Protein AF-A0A6B3CRS4-F1 (afdb_monomer)

Structure (mmCIF, N/CA/C/O backbone):
data_AF-A0A6B3CRS4-F1
#
_entry.id   AF-A0A6B3CRS4-F1
#
loop_
_atom_site.group_PDB
_atom_site.id
_atom_site.type_symbol
_atom_site.label_atom_id
_atom_site.label_alt_id
_atom_site.label_comp_id
_atom_site.label_asym_id
_atom_site.label_entity_id
_atom_site.label_seq_id
_atom_site.pdbx_PDB_ins_code
_atom_site.Cartn_x
_atom_site.Cartn_y
_atom_site.Cartn_z
_atom_site.occupancy
_atom_site.B_iso_or_equiv
_atom_site.auth_seq_id
_atom_site.auth_comp_id
_atom_site.auth_asym_id
_atom_site.auth_atom_id
_atom_site.pdbx_PDB_model_num
ATOM 1 N N . THR A 1 1 ? 1.191 -0.976 -19.329 1.00 86.06 1 THR A N 1
ATOM 2 C CA . THR A 1 1 ? 1.708 -1.167 -20.705 1.00 86.06 1 THR A CA 1
ATOM 3 C C . THR A 1 1 ? 3.138 -0.675 -20.827 1.00 86.06 1 THR A C 1
ATOM 5 O O . THR A 1 1 ? 3.954 -1.439 -21.311 1.00 86.06 1 THR A O 1
ATOM 8 N N . THR A 1 2 ? 3.479 0.503 -20.293 1.00 91.94 2 THR A N 1
ATOM 9 C CA . THR A 1 2 ? 4.850 1.059 -20.293 1.00 91.94 2 THR A CA 1
ATOM 10 C C . THR A 1 2 ? 5.900 0.139 -19.665 1.00 91.94 2 THR A C 1
ATOM 12 O O . THR A 1 2 ? 6.909 -0.125 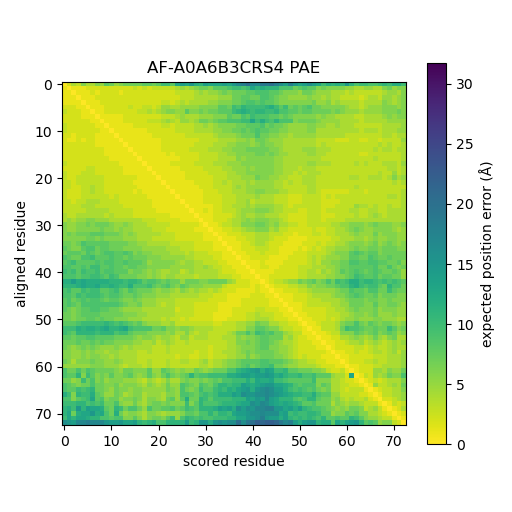-20.295 1.00 91.94 2 THR A O 1
ATOM 15 N N . LEU A 1 3 ? 5.627 -0.478 -18.505 1.00 91.81 3 LEU A N 1
ATOM 16 C CA . LEU A 1 3 ? 6.535 -1.474 -17.897 1.00 91.81 3 LEU A CA 1
ATOM 17 C C . LEU A 1 3 ? 6.887 -2.659 -18.817 1.00 91.81 3 LEU A C 1
ATOM 19 O O . LEU A 1 3 ? 7.870 -3.348 -18.579 1.00 91.81 3 LEU A O 1
ATOM 23 N N . ARG A 1 4 ? 6.070 -2.931 -19.840 1.00 95.31 4 ARG A N 1
ATOM 24 C CA . ARG A 1 4 ? 6.285 -4.023 -20.799 1.00 95.31 4 ARG A CA 1
ATOM 25 C C . ARG A 1 4 ? 6.954 -3.552 -22.097 1.00 95.31 4 ARG A C 1
ATOM 27 O O . ARG A 1 4 ? 7.332 -4.401 -22.895 1.00 95.31 4 ARG A O 1
ATOM 34 N N . ASP A 1 5 ? 7.064 -2.244 -22.338 1.00 97.06 5 ASP A N 1
ATOM 35 C CA . ASP A 1 5 ? 7.706 -1.696 -23.539 1.00 97.06 5 ASP A CA 1
ATOM 36 C C . ASP A 1 5 ? 9.231 -1.799 -23.396 1.00 97.06 5 ASP A C 1
ATOM 38 O O . ASP A 1 5 ? 9.811 -1.231 -22.469 1.00 97.06 5 ASP A O 1
ATOM 42 N N . GLN A 1 6 ? 9.873 -2.496 -24.338 1.00 95.38 6 GLN A N 1
ATOM 43 C CA . GLN A 1 6 ? 11.327 -2.673 -24.429 1.00 95.38 6 GLN A CA 1
ATOM 44 C C . GLN A 1 6 ? 12.098 -1.346 -24.464 1.00 95.38 6 GLN A C 1
ATOM 46 O O . GLN A 1 6 ? 13.267 -1.305 -24.085 1.00 95.38 6 GLN A O 1
ATOM 51 N N . ARG A 1 7 ? 11.477 -0.268 -24.949 1.00 96.38 7 ARG A N 1
ATOM 52 C CA . ARG A 1 7 ? 12.120 1.046 -25.078 1.00 96.38 7 ARG A CA 1
ATOM 53 C C . ARG A 1 7 ? 12.156 1.822 -23.759 1.00 96.38 7 ARG A C 1
ATOM 55 O O . ARG A 1 7 ? 12.762 2.888 -23.715 1.00 96.38 7 ARG A O 1
ATOM 62 N N . THR A 1 8 ? 11.498 1.324 -22.712 1.00 94.62 8 THR A N 1
ATOM 63 C CA . THR A 1 8 ? 11.480 1.966 -21.394 1.00 94.62 8 THR A CA 1
ATOM 64 C C . THR A 1 8 ? 12.852 1.859 -20.742 1.00 94.62 8 THR A C 1
ATOM 66 O O . THR A 1 8 ? 13.386 0.764 -20.573 1.00 94.62 8 THR A O 1
ATOM 69 N N . ASP A 1 9 ? 13.421 2.994 -20.350 1.00 96.25 9 ASP A N 1
ATOM 70 C CA . ASP A 1 9 ? 14.700 3.026 -19.653 1.00 96.25 9 ASP A CA 1
ATOM 71 C C . ASP A 1 9 ? 14.583 2.507 -18.206 1.00 96.25 9 ASP A C 1
ATOM 73 O O . ASP A 1 9 ? 13.517 2.515 -17.581 1.00 96.25 9 ASP A O 1
ATOM 77 N N . SER A 1 10 ? 15.712 2.077 -17.642 1.00 92.69 10 SER A N 1
ATOM 78 C CA . SER A 1 10 ? 15.766 1.456 -16.315 1.00 92.69 10 SER A CA 1
ATOM 79 C C . SER A 1 10 ? 15.325 2.370 -15.166 1.00 92.69 10 SER A C 1
ATOM 81 O O . SER A 1 10 ? 14.917 1.868 -14.116 1.00 92.69 10 SER A O 1
ATOM 83 N N . ALA A 1 11 ? 15.444 3.696 -15.290 1.00 91.81 11 ALA A N 1
ATOM 84 C CA . ALA A 1 11 ? 15.003 4.614 -14.239 1.00 91.81 11 ALA A CA 1
ATOM 85 C C . ALA A 1 11 ? 13.476 4.740 -14.255 1.00 91.81 11 ALA A C 1
ATOM 87 O O . ALA A 1 11 ? 12.834 4.558 -13.219 1.00 91.81 11 ALA A O 1
ATOM 88 N N . THR A 1 12 ? 12.899 4.942 -15.440 1.00 93.06 12 THR A N 1
ATOM 89 C CA . THR A 1 12 ? 11.447 4.986 -15.636 1.00 93.06 12 THR A CA 1
ATOM 90 C C . THR A 1 12 ? 10.782 3.667 -15.252 1.00 93.06 12 THR A C 1
ATOM 92 O O . THR A 1 12 ? 9.753 3.683 -14.579 1.00 93.06 12 THR A O 1
ATOM 95 N N . PHE A 1 13 ? 11.372 2.524 -15.621 1.00 92.81 13 PHE A N 1
ATOM 96 C CA . PHE A 1 13 ? 10.849 1.210 -15.245 1.00 92.81 13 PHE A CA 1
ATOM 97 C C . PHE A 1 13 ? 10.748 1.049 -13.725 1.00 92.81 13 PHE A C 1
ATOM 99 O O . PHE A 1 13 ? 9.697 0.653 -13.234 1.00 92.81 13 PHE A O 1
ATOM 106 N N . ARG A 1 14 ? 11.816 1.383 -12.982 1.00 89.94 14 ARG A N 1
ATOM 107 C CA . ARG A 1 14 ? 11.836 1.257 -11.515 1.00 89.94 14 ARG A CA 1
ATOM 108 C C . ARG A 1 14 ? 10.757 2.117 -10.866 1.00 89.94 14 ARG A C 1
ATOM 110 O O . ARG A 1 14 ? 9.898 1.572 -10.193 1.00 89.94 14 ARG A O 1
ATOM 117 N N . ARG A 1 15 ? 10.704 3.410 -11.203 1.00 90.75 15 ARG A N 1
ATOM 118 C CA . ARG A 1 15 ? 9.680 4.324 -10.673 1.00 90.75 15 ARG A CA 1
ATOM 119 C C . ARG A 1 15 ? 8.255 3.813 -10.916 1.00 90.75 15 ARG A C 1
ATOM 121 O O . ARG A 1 15 ? 7.426 3.834 -10.017 1.00 90.75 15 ARG A O 1
ATOM 128 N N . LEU A 1 16 ? 7.964 3.355 -12.135 1.00 92.19 16 LEU A N 1
ATOM 129 C CA . LEU A 1 16 ? 6.634 2.840 -12.474 1.00 92.19 16 LEU A CA 1
ATOM 130 C C . LEU A 1 16 ? 6.322 1.507 -11.782 1.00 92.19 16 LEU A C 1
ATOM 132 O O . LEU A 1 16 ? 5.156 1.223 -11.514 1.00 92.19 16 LEU A O 1
ATOM 136 N N . ALA A 1 17 ? 7.332 0.671 -11.538 1.00 91.12 17 ALA A N 1
ATOM 137 C CA . ALA A 1 17 ? 7.163 -0.565 -10.789 1.00 91.12 17 ALA A CA 1
ATOM 138 C C . ALA A 1 17 ? 6.828 -0.254 -9.326 1.00 91.12 17 ALA A C 1
ATOM 140 O O . ALA A 1 17 ? 5.900 -0.857 -8.796 1.00 91.12 17 ALA A O 1
ATOM 141 N N . ASP A 1 18 ? 7.502 0.727 -8.726 1.00 89.50 18 ASP A N 1
ATOM 142 C CA . ASP A 1 18 ? 7.261 1.158 -7.346 1.00 89.50 18 ASP A CA 1
ATOM 143 C C . ASP A 1 18 ? 5.835 1.708 -7.183 1.00 89.50 18 ASP A C 1
ATOM 145 O O . ASP A 1 18 ? 5.085 1.244 -6.326 1.00 89.50 18 ASP A O 1
ATOM 149 N N . GLU A 1 19 ? 5.407 2.603 -8.083 1.00 91.2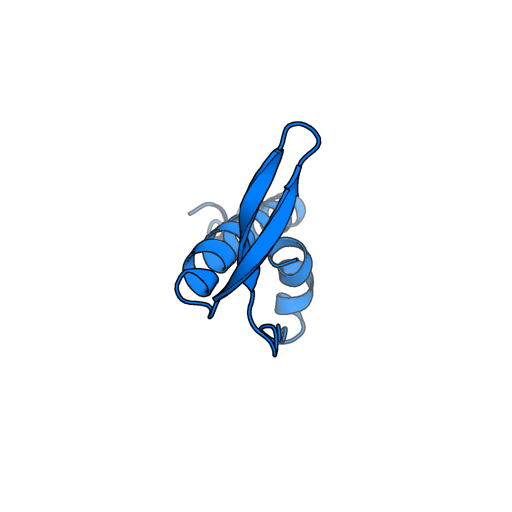5 19 GLU A N 1
ATOM 150 C CA . GLU A 1 19 ? 4.035 3.138 -8.109 1.00 91.25 19 GLU A CA 1
ATOM 151 C C . GLU A 1 19 ? 2.983 2.029 -8.255 1.00 91.25 19 GLU A C 1
ATOM 153 O O . GLU A 1 19 ? 1.961 2.023 -7.564 1.00 91.25 19 GLU A O 1
ATOM 158 N N . LEU A 1 20 ? 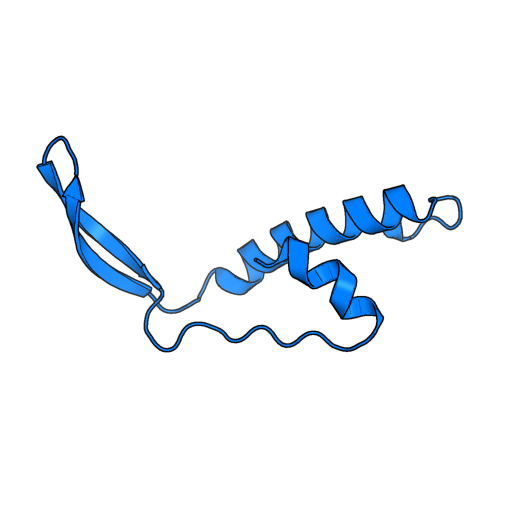3.227 1.064 -9.148 1.00 92.25 20 LEU A N 1
ATOM 159 C CA . LEU A 1 20 ? 2.317 -0.061 -9.341 1.00 92.25 20 LEU A CA 1
ATOM 160 C C . LEU A 1 20 ? 2.223 -0.921 -8.077 1.00 92.25 20 LEU A C 1
ATOM 162 O O . LEU A 1 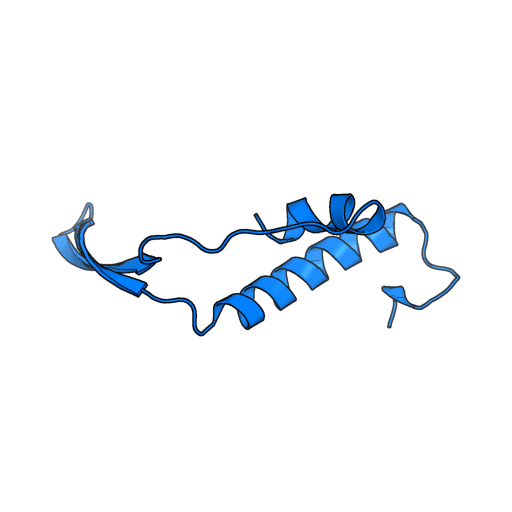20 ? 1.134 -1.374 -7.727 1.00 92.25 20 LEU A O 1
ATOM 166 N N . VAL A 1 21 ? 3.342 -1.145 -7.391 1.00 91.38 21 VAL A N 1
ATOM 167 C CA . VAL A 1 21 ? 3.375 -1.940 -6.163 1.00 91.38 21 VAL A CA 1
ATOM 1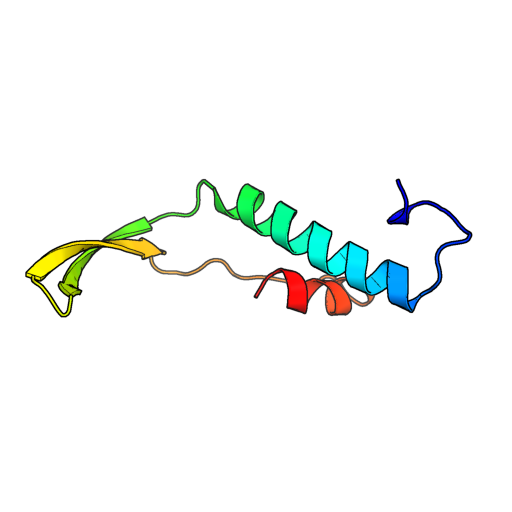68 C C . VAL A 1 21 ? 2.581 -1.277 -5.049 1.00 91.38 21 VAL A C 1
ATOM 170 O O . VAL A 1 21 ? 1.854 -1.987 -4.363 1.00 91.38 21 VAL A O 1
ATOM 173 N N . THR A 1 22 ? 2.612 0.048 -4.917 1.00 90.62 22 THR A N 1
ATOM 174 C CA . THR A 1 22 ? 1.766 0.755 -3.944 1.00 90.62 22 THR A CA 1
ATOM 175 C C . THR A 1 22 ? 0.277 0.510 -4.194 1.00 90.62 22 THR A C 1
ATOM 177 O O . THR A 1 22 ? -0.473 0.220 -3.261 1.00 90.62 22 THR A O 1
ATOM 180 N N . LEU A 1 23 ? -0.162 0.548 -5.457 1.00 93.19 23 LEU A N 1
ATOM 181 C CA . LEU A 1 23 ? -1.556 0.249 -5.810 1.00 93.19 23 LEU A CA 1
ATOM 182 C C . LEU A 1 23 ? -1.917 -1.213 -5.512 1.00 93.19 23 LEU A C 1
ATOM 184 O O . LEU A 1 23 ? -2.998 -1.500 -5.001 1.00 93.19 23 LEU A O 1
ATOM 188 N N . LEU A 1 24 ? -1.002 -2.140 -5.800 1.00 92.94 24 LEU A N 1
ATOM 189 C CA . LEU A 1 24 ? -1.190 -3.555 -5.484 1.00 92.94 24 LEU A CA 1
ATOM 190 C C . LEU A 1 24 ? -1.218 -3.802 -3.975 1.00 92.94 24 LEU A C 1
ATOM 192 O O . LEU A 1 24 ? -2.003 -4.628 -3.523 1.00 92.94 24 LEU A O 1
ATOM 196 N N . ALA A 1 25 ? -0.402 -3.092 -3.196 1.00 91.00 25 ALA A N 1
ATOM 197 C CA . ALA A 1 25 ? -0.377 -3.192 -1.743 1.00 91.00 25 ALA A CA 1
ATOM 198 C C . ALA A 1 25 ? -1.698 -2.709 -1.133 1.00 91.00 25 ALA A C 1
ATOM 200 O O . ALA A 1 25 ? -2.234 -3.380 -0.253 1.00 91.00 25 ALA A O 1
ATOM 201 N N . TYR A 1 26 ? -2.263 -1.606 -1.635 1.00 92.38 26 TYR A N 1
ATOM 202 C CA . TYR A 1 26 ? -3.589 -1.134 -1.224 1.00 92.38 26 TYR A CA 1
ATOM 203 C C . TYR A 1 26 ? -4.662 -2.215 -1.416 1.00 92.38 26 TYR A C 1
ATOM 205 O O . TYR A 1 26 ? -5.378 -2.557 -0.477 1.00 92.38 26 TYR A O 1
ATOM 213 N N . GLU A 1 27 ? -4.729 -2.817 -2.604 1.00 94.25 27 GLU A N 1
ATOM 214 C CA . GLU A 1 27 ? -5.710 -3.874 -2.870 1.00 94.25 27 GLU A CA 1
ATOM 215 C C . GLU A 1 27 ? -5.426 -5.158 -2.085 1.00 94.25 27 GLU A C 1
ATOM 217 O O . GLU A 1 27 ? -6.339 -5.758 -1.522 1.00 94.25 27 GLU A O 1
ATOM 222 N N . ALA A 1 28 ? -4.160 -5.563 -1.974 1.00 91.62 28 ALA A N 1
ATOM 223 C CA . ALA A 1 28 ? -3.765 -6.750 -1.220 1.00 91.62 28 ALA A CA 1
ATOM 224 C C . ALA A 1 28 ? -4.034 -6.614 0.288 1.00 91.62 28 ALA A C 1
ATOM 226 O O . ALA A 1 28 ? -4.171 -7.624 0.978 1.00 91.62 28 ALA A O 1
ATOM 227 N N . THR A 1 29 ? -4.105 -5.384 0.807 1.00 92.31 29 THR A N 1
ATOM 228 C CA . THR A 1 29 ? -4.356 -5.110 2.229 1.00 92.31 29 THR A CA 1
ATOM 229 C C . THR A 1 29 ? -5.817 -4.808 2.560 1.00 92.31 29 THR A C 1
ATOM 231 O O . THR A 1 29 ? -6.137 -4.621 3.734 1.00 92.31 29 THR A O 1
ATOM 234 N N . ARG A 1 30 ? -6.716 -4.830 1.565 1.00 92.62 30 ARG A N 1
ATOM 235 C CA . ARG A 1 30 ? -8.142 -4.489 1.706 1.00 92.62 30 ARG A CA 1
ATOM 236 C C . ARG A 1 30 ? -8.853 -5.245 2.834 1.00 92.62 30 ARG A C 1
ATOM 238 O O . ARG A 1 30 ? -9.652 -4.650 3.548 1.00 92.62 30 ARG A O 1
ATOM 245 N N . ASP A 1 31 ? -8.522 -6.521 3.015 1.00 92.06 31 ASP A N 1
ATOM 246 C CA . ASP A 1 31 ? -9.170 -7.410 3.989 1.00 92.06 31 ASP A CA 1
ATOM 247 C C . ASP A 1 31 ? -8.274 -7.736 5.199 1.00 92.06 31 ASP A C 1
ATOM 249 O O . ASP A 1 31 ? -8.498 -8.711 5.926 1.00 92.06 31 ASP A O 1
ATOM 253 N N . VAL A 1 32 ? -7.216 -6.949 5.431 1.00 93.69 32 VAL A N 1
ATOM 254 C CA . VAL A 1 32 ? -6.350 -7.149 6.598 1.00 93.69 32 VAL A CA 1
ATOM 255 C C . VAL A 1 32 ? -7.136 -6.865 7.875 1.00 93.69 32 VAL A C 1
ATOM 257 O O . VAL A 1 32 ? -7.868 -5.886 7.982 1.00 93.69 32 VAL A O 1
ATOM 260 N N . ARG A 1 33 ? -6.960 -7.733 8.877 1.00 94.19 33 ARG A N 1
ATOM 261 C CA . ARG A 1 33 ? -7.658 -7.628 10.162 1.00 94.19 33 ARG A CA 1
ATOM 262 C C . ARG A 1 33 ? -7.364 -6.303 10.859 1.00 94.19 33 ARG A C 1
ATOM 264 O O . ARG A 1 33 ? -6.204 -5.904 10.995 1.00 94.19 33 ARG A O 1
ATOM 271 N N . THR A 1 34 ? -8.425 -5.688 11.367 1.00 96.12 34 THR A N 1
ATOM 272 C CA . THR A 1 34 ? -8.367 -4.444 12.128 1.00 96.12 34 THR A CA 1
ATOM 273 C C . THR A 1 34 ? -9.096 -4.546 13.462 1.00 96.12 34 THR A C 1
ATOM 275 O O . THR A 1 34 ? -10.057 -5.300 13.603 1.00 96.12 34 THR A O 1
ATOM 278 N N . GLU A 1 35 ? 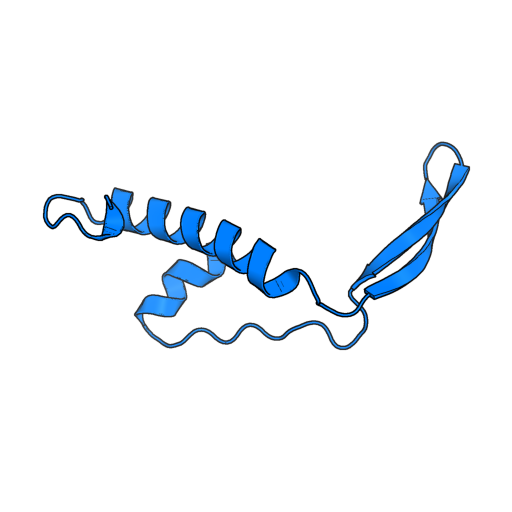-8.679 -3.727 14.420 1.00 96.44 35 GLU A N 1
ATOM 279 C CA . GLU A 1 35 ? -9.287 -3.567 15.738 1.00 96.44 35 GLU A CA 1
ATOM 280 C C . GLU A 1 35 ? -9.738 -2.116 15.957 1.00 96.44 35 GLU A C 1
ATOM 282 O O . GLU A 1 35 ? -9.112 -1.175 15.458 1.00 96.44 35 GLU A O 1
ATOM 287 N N . GLN A 1 36 ? -10.840 -1.936 16.691 1.00 97.19 36 GLN A N 1
ATOM 288 C CA . GLN A 1 36 ? -11.287 -0.611 17.123 1.00 97.19 36 GLN A CA 1
ATOM 289 C C . GLN A 1 36 ? -10.415 -0.127 18.280 1.00 97.19 36 GLN A C 1
ATOM 291 O O . GLN A 1 36 ? -10.096 -0.902 19.183 1.00 97.19 36 GLN A O 1
ATOM 296 N N . VAL A 1 37 ? -10.038 1.150 18.254 1.00 96.81 37 VAL A N 1
ATOM 297 C CA . VAL A 1 37 ? -9.207 1.766 19.294 1.00 96.81 37 VAL A CA 1
ATOM 298 C C . VAL A 1 37 ? -9.750 3.137 19.668 1.00 96.81 37 VAL A C 1
ATOM 300 O O . VAL A 1 37 ? -10.026 3.958 18.796 1.00 96.81 37 VAL A O 1
ATOM 303 N N . ASP A 1 38 ? -9.873 3.411 20.962 1.00 97.62 38 ASP A N 1
ATOM 304 C CA . ASP A 1 38 ? -10.256 4.742 21.431 1.00 97.62 38 ASP A CA 1
ATOM 305 C C . ASP A 1 38 ? -9.044 5.677 21.421 1.00 97.62 38 ASP A C 1
ATOM 307 O O . ASP A 1 38 ? -7.976 5.344 21.942 1.00 97.62 38 ASP A O 1
ATOM 311 N N . ILE A 1 39 ? -9.209 6.860 20.825 1.00 96.75 39 ILE A N 1
ATOM 312 C CA . ILE A 1 39 ? -8.158 7.875 20.703 1.00 96.75 39 ILE A CA 1
ATOM 313 C C . ILE A 1 39 ? -8.666 9.260 21.106 1.00 96.75 39 ILE A C 1
ATOM 315 O O . ILE A 1 39 ? -9.851 9.581 20.984 1.00 96.75 39 ILE A O 1
ATOM 319 N N . HIS A 1 40 ? -7.741 10.125 21.521 1.00 97.62 40 HIS A N 1
ATOM 320 C CA . HIS A 1 40 ? -8.000 11.550 21.720 1.00 97.62 40 HIS A CA 1
ATOM 321 C C . HIS A 1 40 ? -7.395 12.338 20.568 1.00 97.62 40 HIS A C 1
ATOM 323 O O . HIS A 1 40 ? -6.182 12.343 20.372 1.00 97.62 40 HIS A O 1
ATOM 329 N N . THR A 1 41 ? -8.245 13.026 19.817 1.00 96.00 41 THR A N 1
ATOM 330 C CA . THR A 1 41 ? -7.804 14.031 18.845 1.00 96.00 41 THR A CA 1
ATOM 331 C C . THR A 1 41 ? -7.624 15.382 19.550 1.00 96.00 41 THR A C 1
ATOM 333 O O . THR A 1 41 ? -8.138 15.555 20.658 1.00 96.00 41 THR A O 1
ATOM 336 N N . PRO A 1 42 ? -6.970 16.377 18.920 1.00 97.12 42 PRO A N 1
ATOM 337 C CA . PRO A 1 42 ? -6.892 17.731 19.476 1.00 97.12 42 PRO A CA 1
ATOM 338 C C . PRO A 1 42 ? -8.255 18.382 19.769 1.00 97.12 42 PRO A C 1
ATOM 340 O O . PRO A 1 42 ? -8.313 19.342 20.529 1.00 97.12 42 PRO A O 1
ATOM 343 N N . VAL A 1 43 ? -9.341 17.877 19.168 1.00 97.44 43 VAL A N 1
ATOM 344 C CA . VAL A 1 43 ? -10.695 18.429 19.310 1.00 97.44 43 VAL A CA 1
ATOM 345 C C . VAL A 1 43 ? -11.554 17.611 20.283 1.00 97.44 43 VAL A C 1
ATOM 347 O O . VAL A 1 43 ? -12.257 18.192 21.103 1.00 97.44 43 VAL A O 1
ATOM 350 N N . SER A 1 44 ? -11.533 16.274 20.204 1.00 96.56 44 SER A N 1
ATOM 351 C CA . SER A 1 44 ? -12.360 15.393 21.052 1.00 96.56 44 SER A CA 1
ATOM 352 C C . SER A 1 44 ? -11.901 13.923 21.044 1.00 96.56 44 SER A C 1
ATOM 354 O O . SER A 1 44 ? -11.067 13.519 20.226 1.00 96.56 44 SER A O 1
ATOM 356 N N . LYS A 1 45 ? -12.481 13.105 21.933 1.00 97.62 45 LYS A N 1
ATOM 357 C CA . LYS A 1 45 ? -12.357 11.638 21.912 1.00 97.62 45 LYS A CA 1
ATOM 358 C C . LYS A 1 45 ? -13.164 11.042 20.759 1.00 97.62 45 LYS A C 1
ATOM 360 O O . LYS A 1 45 ? -14.264 11.508 20.471 1.00 97.62 45 LYS A O 1
ATOM 365 N N . THR A 1 46 ? -12.635 9.994 20.139 1.00 97.81 46 THR A N 1
ATOM 366 C CA . THR A 1 46 ? -13.327 9.223 19.099 1.00 97.81 46 THR A CA 1
ATOM 367 C C . THR A 1 46 ? -12.801 7.789 19.042 1.00 97.81 46 THR A C 1
ATOM 369 O O . THR A 1 46 ? -11.734 7.498 19.585 1.00 97.81 46 THR A O 1
ATOM 372 N N . THR A 1 47 ? -13.524 6.908 18.357 1.00 97.75 47 THR A N 1
ATOM 373 C CA . THR A 1 47 ? -13.090 5.537 18.074 1.00 97.75 47 THR A CA 1
ATOM 374 C C . THR A 1 47 ? -12.512 5.475 16.661 1.00 97.75 47 THR A C 1
ATOM 376 O O . THR A 1 47 ? -13.178 5.807 15.680 1.00 97.75 47 THR A O 1
ATOM 379 N N . GLY A 1 48 ? -11.242 5.090 16.564 1.00 96.25 48 GLY A N 1
ATOM 380 C CA . GLY A 1 48 ? -10.524 4.850 15.317 1.00 96.25 48 GLY A CA 1
ATOM 381 C C . GLY A 1 48 ? -10.383 3.362 15.004 1.00 96.25 48 GLY A C 1
ATOM 382 O O . GLY A 1 48 ? -10.860 2.493 15.734 1.00 96.25 48 GLY A O 1
ATOM 383 N N . VAL A 1 49 ? -9.678 3.072 13.912 1.00 95.62 49 VAL A N 1
ATOM 384 C CA . VAL A 1 49 ? -9.380 1.711 13.455 1.00 95.62 49 VAL A CA 1
ATOM 385 C C . VAL A 1 49 ? -7.870 1.557 13.314 1.00 95.62 49 VAL A C 1
ATOM 387 O O . VAL A 1 49 ? -7.196 2.439 12.781 1.00 95.62 49 VAL A O 1
ATOM 390 N N . LYS A 1 50 ? -7.330 0.436 13.792 1.00 94.31 50 LYS A N 1
ATOM 391 C CA . LYS A 1 50 ? -5.907 0.092 13.707 1.00 94.31 50 LYS A CA 1
ATOM 392 C C . LYS A 1 50 ? -5.739 -1.316 13.144 1.00 94.31 50 LYS A C 1
ATOM 394 O O . LYS A 1 50 ? -6.592 -2.168 13.360 1.00 94.31 50 LYS A O 1
ATOM 399 N N . LEU A 1 51 ? -4.628 -1.583 12.456 1.00 93.50 51 LEU A N 1
ATOM 400 C CA . LEU A 1 51 ? -4.247 -2.949 12.078 1.00 93.50 51 LEU A CA 1
ATOM 401 C C . LEU A 1 51 ? -4.087 -3.829 13.325 1.00 93.50 51 LEU A C 1
ATOM 403 O O . LEU A 1 51 ? -3.355 -3.468 14.252 1.00 93.50 51 LEU A O 1
ATOM 407 N N . SER A 1 52 ? -4.736 -4.991 13.319 1.00 95.00 52 SER A N 1
ATOM 408 C CA . SER A 1 52 ? -4.635 -5.968 14.401 1.00 95.00 52 SER A CA 1
ATOM 409 C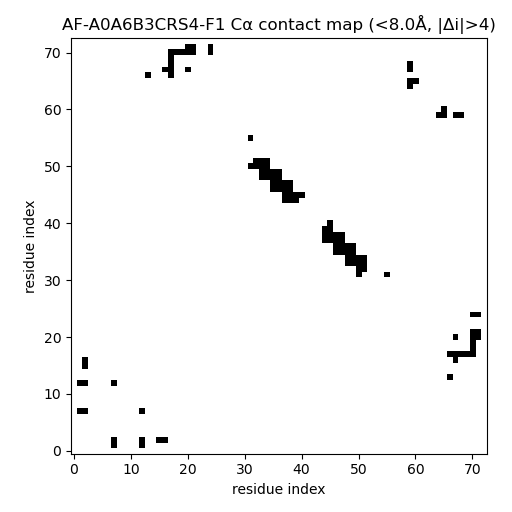 C . SER A 1 52 ? -3.240 -6.589 14.470 1.00 95.00 52 SER A C 1
ATOM 411 O O . SER A 1 52 ? -2.511 -6.672 13.478 1.00 95.00 52 SER A O 1
ATOM 413 N N . HIS A 1 53 ? -2.883 -7.092 15.650 1.00 90.06 53 HIS A N 1
ATOM 414 C CA . HIS A 1 53 ? -1.681 -7.902 15.826 1.00 90.06 53 HIS A CA 1
ATOM 415 C C . HIS A 1 53 ? -1.959 -9.392 15.535 1.00 90.06 53 HIS A C 1
ATOM 417 O O . HIS A 1 53 ? -3.033 -9.889 15.879 1.00 90.06 53 HIS A O 1
ATOM 423 N N . PRO A 1 54 ? -0.995 -10.135 14.955 1.00 88.81 54 PRO A N 1
ATOM 424 C CA . PRO A 1 54 ? 0.262 -9.654 14.381 1.00 88.81 54 PRO A CA 1
ATOM 425 C C . PRO A 1 54 ? 0.040 -8.925 13.045 1.00 88.81 54 PRO A C 1
ATOM 427 O O . PRO A 1 54 ? -0.855 -9.275 12.276 1.00 88.81 54 PRO A O 1
ATOM 430 N N . ARG A 1 55 ? 0.890 -7.928 12.770 1.00 86.25 55 ARG A N 1
ATOM 431 C CA . ARG A 1 55 ? 0.888 -7.198 11.494 1.00 86.25 55 ARG A CA 1
ATOM 432 C C . ARG A 1 55 ? 1.301 -8.124 10.337 1.00 86.25 55 ARG A C 1
ATOM 434 O O . ARG A 1 55 ? 2.084 -9.048 10.575 1.00 86.25 55 ARG A O 1
ATOM 441 N N . PRO A 1 56 ? 0.825 -7.879 9.101 1.00 87.12 56 PRO A N 1
ATOM 442 C CA . PRO A 1 56 ? 1.283 -8.613 7.924 1.00 87.12 56 PRO A CA 1
ATOM 443 C C . PRO A 1 56 ? 2.809 -8.562 7.769 1.00 87.12 56 PRO A C 1
ATOM 445 O O . PRO A 1 56 ? 3.426 -7.521 7.998 1.00 87.12 56 PRO A O 1
ATOM 448 N N . LEU A 1 57 ? 3.410 -9.686 7.372 1.00 88.56 57 LEU A N 1
ATOM 449 C CA . LEU A 1 57 ? 4.837 -9.786 7.068 1.00 88.56 57 LEU A CA 1
ATOM 450 C C . LEU A 1 57 ? 5.047 -9.680 5.556 1.00 88.56 57 LEU A C 1
ATOM 452 O O . LEU A 1 57 ? 4.468 -10.454 4.795 1.00 88.56 57 LEU A O 1
ATOM 456 N N . VAL A 1 58 ? 5.912 -8.761 5.136 1.00 87.56 58 VAL A N 1
ATOM 457 C CA . VAL A 1 58 ? 6.305 -8.599 3.732 1.00 87.56 58 VAL A CA 1
ATOM 458 C C . VAL A 1 58 ? 7.586 -9.391 3.475 1.00 87.56 58 VAL A C 1
ATOM 460 O O . VAL A 1 58 ? 8.585 -9.191 4.164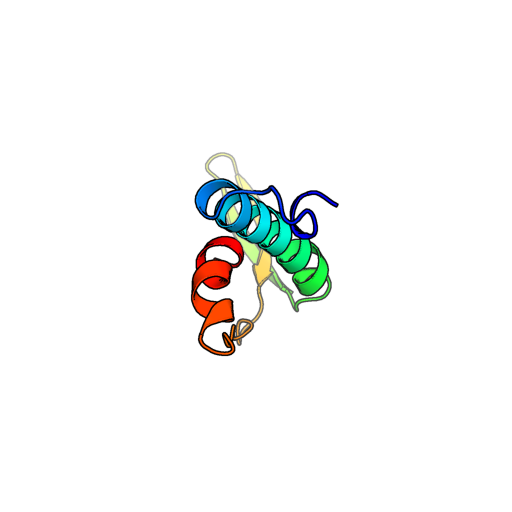 1.00 87.56 58 VAL A O 1
ATOM 463 N N . VAL A 1 59 ? 7.562 -10.293 2.488 1.00 89.94 59 VAL A N 1
ATOM 464 C CA . VAL A 1 59 ? 8.711 -11.138 2.123 1.00 89.94 59 VAL A CA 1
ATOM 465 C C . VAL A 1 59 ? 9.076 -10.908 0.651 1.00 89.94 59 VAL A C 1
ATOM 467 O O . VAL A 1 59 ? 8.375 -11.398 -0.235 1.00 89.94 59 VAL A O 1
ATOM 470 N N . PRO A 1 60 ? 10.164 -10.177 0.358 1.00 86.75 60 PRO A N 1
ATOM 471 C CA . PRO A 1 60 ? 10.608 -9.941 -1.011 1.00 86.75 60 PRO A CA 1
ATOM 472 C C . PRO A 1 60 ? 11.299 -11.184 -1.591 1.00 86.75 60 PRO A C 1
ATOM 474 O O . PRO A 1 60 ? 12.162 -11.787 -0.952 1.00 86.75 60 PRO A O 1
ATOM 477 N N . ILE A 1 61 ? 10.983 -11.536 -2.842 1.00 89.62 61 ILE A N 1
ATOM 478 C CA . ILE A 1 61 ? 11.703 -12.585 -3.581 1.00 89.62 61 ILE A CA 1
ATOM 479 C C . ILE A 1 61 ? 12.848 -11.944 -4.370 1.00 89.62 61 ILE A C 1
ATOM 481 O O . ILE A 1 61 ? 12.644 -11.095 -5.243 1.00 89.62 61 ILE A O 1
ATOM 485 N N . LEU A 1 62 ? 14.078 -12.346 -4.055 1.00 88.12 62 LEU A N 1
ATOM 486 C CA . LEU A 1 62 ? 15.281 -11.730 -4.609 1.00 88.12 62 LEU A CA 1
ATOM 487 C C . LEU A 1 62 ? 15.566 -12.173 -6.054 1.00 88.12 62 LEU A C 1
ATOM 489 O O . LEU A 1 62 ? 15.277 -13.298 -6.444 1.00 88.12 62 LEU A O 1
ATOM 493 N N . ARG A 1 63 ? 16.184 -11.327 -6.892 1.00 87.31 63 ARG A N 1
ATOM 494 C CA . ARG A 1 63 ? 16.670 -9.950 -6.621 1.00 87.31 63 ARG A CA 1
ATOM 495 C C . ARG A 1 63 ? 15.679 -8.851 -7.010 1.00 87.31 63 ARG A C 1
ATOM 497 O O . ARG A 1 63 ? 15.799 -7.737 -6.518 1.00 87.31 63 ARG A O 1
ATOM 504 N N . ALA A 1 64 ? 14.717 -9.159 -7.876 1.00 81.50 64 ALA A N 1
ATOM 505 C CA . ALA A 1 64 ? 13.782 -8.173 -8.417 1.00 81.50 64 ALA A CA 1
ATOM 506 C C . ALA A 1 64 ? 12.866 -7.570 -7.338 1.00 81.50 64 ALA A C 1
ATOM 508 O O . ALA A 1 64 ? 12.557 -6.385 -7.399 1.00 81.50 64 ALA A O 1
ATOM 509 N N . GLY A 1 65 ? 12.507 -8.353 -6.315 1.00 77.38 65 GLY A N 1
ATOM 510 C CA . GLY A 1 65 ? 11.658 -7.894 -5.218 1.00 77.38 65 GLY A CA 1
ATOM 511 C C . GLY A 1 65 ? 12.293 -6.841 -4.306 1.00 77.38 65 GLY A C 1
ATOM 512 O O . GLY A 1 65 ? 11.561 -6.224 -3.546 1.00 77.38 65 GLY A O 1
ATOM 513 N N . LEU A 1 66 ? 13.611 -6.596 -4.379 1.00 81.38 66 LEU A N 1
ATOM 514 C CA . LEU A 1 66 ? 14.258 -5.542 -3.580 1.00 81.38 66 LEU A CA 1
ATOM 515 C C . LEU A 1 66 ? 13.804 -4.145 -3.989 1.00 81.38 66 LEU A C 1
ATOM 517 O O . LEU A 1 66 ? 13.549 -3.330 -3.116 1.00 81.38 66 LEU A O 1
ATOM 521 N N . GLY A 1 67 ? 13.687 -3.883 -5.295 1.00 73.25 67 GLY A N 1
ATOM 522 C CA . GLY A 1 67 ? 13.232 -2.573 -5.774 1.00 73.25 67 GLY A CA 1
ATOM 523 C C . GLY A 1 67 ? 11.781 -2.291 -5.387 1.00 73.25 67 GLY A C 1
ATOM 524 O O . GLY A 1 67 ? 11.425 -1.162 -5.116 1.00 73.25 67 GLY A O 1
ATOM 525 N N . MET A 1 68 ? 10.972 -3.344 -5.267 1.00 77.50 68 MET A N 1
ATOM 526 C CA . MET A 1 68 ? 9.540 -3.245 -4.985 1.00 77.50 68 MET A CA 1
ATOM 527 C C . MET A 1 68 ? 9.217 -2.996 -3.503 1.00 77.50 68 MET A C 1
ATOM 529 O O . MET A 1 68 ? 8.077 -2.671 -3.188 1.00 77.50 68 MET A O 1
ATOM 533 N N . LEU A 1 69 ? 10.177 -3.171 -2.585 1.00 76.44 69 LEU A N 1
ATOM 534 C CA . LEU A 1 69 ? 9.932 -2.988 -1.148 1.00 76.44 69 LEU A CA 1
ATOM 535 C C . LEU A 1 69 ? 9.549 -1.551 -0.811 1.00 76.44 69 LEU A C 1
ATOM 537 O O . LEU A 1 69 ? 8.648 -1.354 -0.002 1.00 76.44 69 LEU A O 1
ATOM 541 N N . ASP A 1 70 ? 10.181 -0.577 -1.464 1.00 71.50 70 ASP A N 1
ATOM 542 C CA . ASP A 1 70 ? 9.925 0.842 -1.213 1.00 71.50 70 ASP A CA 1
ATOM 543 C C . ASP A 1 70 ? 8.481 1.232 -1.572 1.00 71.50 70 ASP A C 1
ATOM 545 O O . ASP A 1 70 ? 7.909 2.117 -0.949 1.00 71.50 70 ASP A O 1
ATOM 549 N N . GLY A 1 71 ? 7.854 0.533 -2.527 1.00 63.47 71 GLY A N 1
ATOM 550 C CA . GLY A 1 71 ? 6.446 0.740 -2.878 1.00 63.47 71 GLY A CA 1
ATOM 551 C C . GLY A 1 71 ? 5.443 0.105 -1.905 1.00 63.47 71 GLY A C 1
ATOM 552 O O . GLY A 1 71 ? 4.260 0.441 -1.966 1.00 63.47 71 GLY A O 1
ATOM 553 N N . MET A 1 72 ? 5.875 -0.824 -1.040 1.00 69.62 72 MET A N 1
ATOM 554 C CA . MET A 1 72 ? 5.013 -1.526 -0.072 1.00 69.62 72 MET A CA 1
ATOM 555 C C . MET A 1 72 ? 5.016 -0.919 1.338 1.00 69.62 72 MET A C 1
ATOM 557 O O . MET A 1 72 ? 4.139 -1.278 2.128 1.00 69.62 72 MET A O 1
ATOM 561 N N . VAL A 1 73 ? 6.016 -0.098 1.677 1.00 60.88 73 VAL A N 1
ATOM 562 C CA . VAL A 1 73 ? 6.269 0.411 3.039 1.00 60.88 73 VAL A CA 1
ATOM 563 C C . VAL A 1 73 ? 5.732 1.824 3.223 1.00 60.88 73 VAL A C 1
ATOM 565 O O . VAL A 1 73 ? 5.905 2.653 2.307 1.00 60.88 73 VAL A O 1
#

pLDDT: mean 90.29, std 7.83, range [60.88, 97.81]

Foldseek 3Di:
DLLPDPPRDPVRNLVVLLQVLLVVLCVVCVPADKDWDWDADPVGIDIDIDGDPPDDDDDADPDVSVSNVNSND

Secondary structure (DSSP, 8-state):
-GGG-TT--HHHHHHHHHHHHHHHHHHH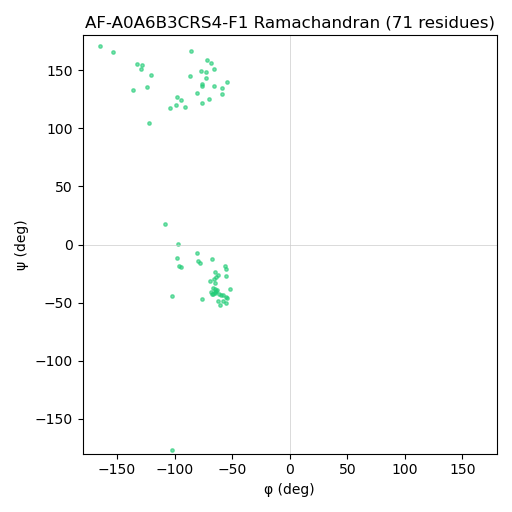TTT--EEEEEEE-SS-EEEEEEEPSSPPPP-PPTTTHHHHTTTT-

Solvent-accessible surface area (backbone atoms only — not comparable to full-atom values): 4602 Å² total; per-residue (Å²): 111,67,85,74,42,87,86,55,50,74,68,60,40,50,56,54,47,20,56,49,34,34,56,49,43,54,63,74,47,68,80,59,63,66,39,81,43,83,44,75,53,102,87,49,77,48,79,47,77,42,80,32,85,81,67,90,82,87,81,70,58,82,73,73,28,63,68,40,47,71,23,66,107

Sequence (73 aa):
TTLRDQRTDSATFRRLADELVTLLAYEATRDVRTEQVDIHTPVSKTTGVKLSHPRPLVVPILRAGLGMLDGMV

Mean predicted aligned error: 5.0 Å

Radius of gyration: 17.5 Å; Cα contacts (8 Å, |Δi|>4): 59; chains: 1; bounding box: 30×31×47 Å

Nearest PDB structures (foldseek):
  1v9s-assembly1_A  TM=9.628E-01  e=5.398E-06  Thermus thermophilus HB8
  1i5e-assembly1_B  TM=8.787E-01  e=4.461E-06  [Bacillus] caldolyticus
  6wn8-assembly1_B  TM=9.394E-01  e=1.313E-05  Klebsiella pneumoniae subsp. pneumoniae
  6wn8-assembly1_C  TM=9.479E-01  e=2.183E-05  Klebsiella pneumoniae subsp. pneumoniae
  6wn8-assembly1_D  TM=9.452E-01  e=5.661E-05  Klebsiella pneumoniae subsp. pneumoniae